Protein AF-A0AAU0KTI5-F1 (afdb_monomer)

Sequence (135 aa):
MQFKKLREACTLSGERVHVDTLLPDHTVDYYCGDCHNRLTLHVTHTKGRYFEHDLEQVDIKTAQDCCYRLTQREPHTSPNIEWQFVLALGYPASQPYFCALCDKEYEGLKTCPDCKSHIYTTEVSLRDCSGGVLK

Foldseek 3Di:
DFFAWAQWWAFPVRDIDGFVPDDPDQPTWTAHPQLRATWDWDADPPPGITIGGPPVRDDPVSVVPDPRDPPPPDPPPPVPPVVVVCVVPDDDDFFWKAAPVVRDIDTDDCQDPPPRDNPRIDTPVVVPDPDDDDD

pLDDT: mean 74.49, std 16.9, range [38.94, 92.75]

Solvent-accessible surface area (backbone atoms only — not comparable to full-atom values): 8514 Å² total; per-residue (Å²): 138,51,62,56,76,32,56,62,33,18,39,89,87,66,49,78,45,46,47,87,78,51,74,98,61,90,85,67,64,31,22,37,85,76,42,64,35,47,34,42,83,44,80,42,96,85,78,44,57,32,32,38,72,35,79,90,74,48,55,64,76,47,47,70,73,22,85,52,42,47,71,76,68,66,80,76,73,60,73,57,69,76,59,62,60,52,76,76,56,71,76,78,71,76,41,51,28,33,27,74,83,76,75,42,77,50,73,50,70,68,50,36,91,84,80,67,43,52,86,53,37,43,54,51,81,74,64,77,81,80,80,85,86,84,133

Nearest PDB structures (foldseek):
  8buu-assembly1_0  TM=4.943E-01  e=3.541E+00  Bacillus subtilis subsp. subtilis str. 168

Mean predicted aligned error: 17.92 Å

Radius of gyration: 27.32 Å; Cα contacts (8 Å, |Δi|>4): 188; chains: 1; bounding box: 67×41×58 Å

Structure (mmCIF, N/CA/C/O backbone):
data_AF-A0AAU0KTI5-F1
#
_entry.id   AF-A0AAU0KTI5-F1
#
loop_
_atom_site.group_PDB
_atom_site.id
_atom_site.type_symbol
_atom_site.label_atom_id
_atom_site.label_alt_id
_atom_site.label_comp_id
_atom_site.label_asym_id
_atom_site.label_entity_id
_atom_site.label_seq_id
_atom_site.pdbx_PDB_ins_code
_atom_site.Cartn_x
_atom_site.Cartn_y
_atom_site.Cartn_z
_atom_site.occupancy
_atom_site.B_iso_or_equiv
_atom_site.auth_seq_id
_atom_site.auth_comp_id
_atom_site.auth_asym_id
_atom_site.auth_atom_id
_atom_site.pdbx_PDB_model_num
ATOM 1 N N . MET A 1 1 ? 5.351 0.512 9.894 1.00 74.19 1 MET A N 1
ATOM 2 C CA . MET A 1 1 ? 4.787 1.539 8.986 1.00 74.19 1 MET A CA 1
ATOM 3 C C . MET A 1 1 ? 3.889 0.843 7.981 1.00 74.19 1 MET A C 1
ATOM 5 O O . MET A 1 1 ? 4.135 -0.321 7.703 1.00 74.19 1 MET A O 1
ATOM 9 N N . GLN A 1 2 ? 2.848 1.506 7.482 1.00 84.06 2 GLN A N 1
ATOM 10 C CA . GLN A 1 2 ? 2.002 0.966 6.417 1.00 84.06 2 GLN A CA 1
ATOM 11 C C . GLN A 1 2 ? 2.016 1.932 5.235 1.00 84.06 2 GLN A C 1
ATOM 13 O O . GLN A 1 2 ? 2.051 3.148 5.423 1.00 84.06 2 GLN A O 1
ATOM 18 N N . PHE A 1 3 ? 1.987 1.386 4.026 1.00 87.31 3 PHE A N 1
ATOM 19 C CA . PHE A 1 3 ? 1.973 2.152 2.786 1.00 87.31 3 PHE A CA 1
ATOM 20 C C . PHE A 1 3 ? 0.765 1.741 1.951 1.00 87.31 3 PHE A C 1
ATOM 22 O O . PHE A 1 3 ? 0.274 0.614 2.045 1.00 87.31 3 PHE A O 1
ATOM 29 N N . LYS A 1 4 ? 0.265 2.667 1.134 1.00 89.44 4 LYS A N 1
ATOM 30 C CA . LYS A 1 4 ? -0.700 2.338 0.088 1.00 89.44 4 LYS A CA 1
ATOM 31 C C . LYS A 1 4 ? -0.044 1.385 -0.903 1.00 89.44 4 LYS A C 1
ATOM 33 O O . LYS A 1 4 ? 1.149 1.484 -1.167 1.00 89.44 4 LYS A O 1
ATOM 38 N N . LYS A 1 5 ? -0.850 0.504 -1.484 1.00 91.75 5 LYS A N 1
ATOM 39 C CA . LYS A 1 5 ? -0.437 -0.326 -2.617 1.00 91.75 5 LYS A CA 1
ATOM 40 C C . LYS A 1 5 ? -0.328 0.554 -3.854 1.00 91.75 5 LYS A C 1
ATOM 42 O O . LYS A 1 5 ? -1.265 1.301 -4.144 1.00 91.75 5 LYS A O 1
ATOM 47 N N . LEU A 1 6 ? 0.792 0.471 -4.562 1.00 91.31 6 LEU A N 1
ATOM 48 C CA . LEU A 1 6 ? 1.056 1.289 -5.740 1.00 91.31 6 LEU A CA 1
ATOM 49 C C . LEU A 1 6 ? 0.774 0.486 -7.013 1.00 91.31 6 LEU A C 1
ATOM 51 O O . LEU A 1 6 ? 0.946 -0.732 -7.057 1.00 91.31 6 LEU A O 1
ATOM 55 N N . ARG A 1 7 ? 0.332 1.188 -8.057 1.00 91.31 7 ARG A N 1
ATOM 56 C CA . ARG A 1 7 ? 0.181 0.644 -9.417 1.00 91.31 7 ARG A CA 1
ATOM 57 C C . ARG A 1 7 ? 1.308 1.071 -10.352 1.00 91.31 7 ARG A C 1
ATOM 59 O O . ARG A 1 7 ? 1.460 0.497 -11.423 1.00 91.31 7 ARG A O 1
ATOM 66 N N . GLU A 1 8 ? 2.099 2.043 -9.922 1.00 92.12 8 GLU A N 1
ATOM 67 C CA . GLU A 1 8 ? 3.228 2.593 -10.655 1.00 92.12 8 GLU A CA 1
ATOM 68 C C . GLU A 1 8 ? 4.487 2.502 -9.802 1.00 92.12 8 GLU A C 1
ATOM 70 O O . GLU A 1 8 ? 4.429 2.653 -8.579 1.00 92.12 8 GLU A O 1
ATOM 75 N N . ALA A 1 9 ? 5.613 2.286 -10.466 1.00 92.12 9 ALA A N 1
ATOM 76 C CA . ALA A 1 9 ? 6.939 2.314 -9.873 1.00 92.12 9 ALA A CA 1
ATOM 77 C C . ALA A 1 9 ? 7.941 2.908 -10.867 1.00 92.12 9 ALA A C 1
ATOM 79 O O . ALA A 1 9 ? 7.647 3.034 -12.054 1.00 92.12 9 ALA A O 1
ATOM 80 N N . CYS A 1 10 ? 9.127 3.255 -10.386 1.00 92.44 10 CYS A N 1
ATOM 81 C CA . CYS A 1 10 ? 10.269 3.610 -11.217 1.00 92.44 10 CYS A CA 1
ATOM 82 C C . CYS A 1 10 ? 11.254 2.437 -11.273 1.00 92.44 10 CYS A C 1
ATOM 84 O O . CYS A 1 10 ? 11.457 1.755 -10.272 1.00 92.44 10 CYS A O 1
ATOM 86 N N . THR A 1 11 ? 11.883 2.199 -12.419 1.00 89.69 11 THR A N 1
ATOM 87 C CA . THR A 1 11 ? 13.035 1.289 -12.522 1.00 89.69 11 THR A CA 1
ATOM 88 C C . THR A 1 11 ? 14.321 1.997 -12.092 1.00 89.69 11 THR A C 1
ATOM 90 O O . THR A 1 11 ? 14.338 3.219 -11.923 1.00 89.69 11 THR A O 1
ATOM 93 N N . LEU A 1 12 ? 15.429 1.257 -11.963 1.00 85.19 12 LEU A N 1
ATOM 94 C CA . LEU A 1 12 ? 16.755 1.842 -11.708 1.00 85.19 12 LEU A CA 1
ATOM 95 C C . LEU A 1 12 ? 17.149 2.899 -12.759 1.00 85.19 12 LEU A C 1
ATOM 97 O O . LEU A 1 12 ? 17.842 3.863 -12.452 1.00 85.19 12 LEU A O 1
ATOM 101 N N . SER A 1 13 ? 16.675 2.740 -13.997 1.00 84.12 13 SER A N 1
ATOM 102 C CA . SER A 1 13 ? 16.896 3.684 -15.098 1.00 84.12 13 SER A CA 1
ATOM 103 C C . SER A 1 13 ? 16.047 4.959 -14.992 1.00 84.12 13 SER A C 1
ATOM 105 O O . SER A 1 13 ? 16.183 5.848 -15.827 1.00 84.12 13 SER A O 1
ATOM 107 N N . GLY A 1 14 ? 15.163 5.051 -13.991 1.00 82.44 14 GLY A N 1
ATOM 108 C CA . GLY A 1 14 ? 14.231 6.163 -13.797 1.00 82.44 14 GLY A CA 1
ATOM 109 C C . GLY A 1 14 ? 12.977 6.090 -14.672 1.00 82.44 14 GLY A C 1
ATOM 110 O O . GLY A 1 14 ? 12.190 7.035 -14.693 1.00 82.44 14 GLY A O 1
ATOM 111 N N . GLU A 1 15 ? 12.764 4.987 -15.393 1.00 87.62 15 GLU A N 1
ATOM 112 C CA . GLU A 1 15 ? 11.576 4.807 -16.225 1.00 87.62 15 GLU A CA 1
ATOM 113 C C . GLU A 1 15 ? 10.365 4.463 -15.355 1.00 87.62 15 GLU A C 1
ATOM 115 O O . GLU A 1 15 ? 10.435 3.575 -14.501 1.00 87.62 15 GLU A O 1
ATOM 120 N N . ARG A 1 16 ? 9.244 5.156 -15.579 1.00 90.00 16 ARG A N 1
ATOM 121 C CA . ARG A 1 16 ? 7.984 4.869 -14.888 1.00 90.00 16 ARG A CA 1
ATOM 122 C C . ARG A 1 16 ? 7.286 3.696 -15.555 1.00 90.00 16 ARG A C 1
ATOM 124 O O . ARG A 1 16 ? 6.927 3.761 -16.725 1.00 90.00 16 ARG A O 1
ATOM 131 N N . VAL A 1 17 ? 7.041 2.658 -14.772 1.00 89.69 17 VAL A N 1
ATOM 132 C CA . VAL A 1 17 ? 6.395 1.424 -15.203 1.00 89.69 17 VAL A CA 1
ATOM 133 C C . VAL A 1 17 ? 5.076 1.233 -14.472 1.00 89.69 17 VAL A C 1
ATOM 135 O O . VAL A 1 17 ? 4.966 1.486 -13.269 1.00 89.69 17 VAL A O 1
ATOM 138 N N . HIS A 1 18 ? 4.064 0.768 -15.204 1.00 90.50 18 HIS A N 1
ATOM 139 C CA . HIS A 1 18 ? 2.766 0.421 -14.641 1.00 90.50 18 HIS A CA 1
ATOM 140 C C . HIS A 1 18 ? 2.665 -1.089 -14.429 1.00 90.50 18 HIS A C 1
ATOM 142 O O . HIS A 1 18 ? 3.167 -1.894 -15.213 1.00 90.50 18 HIS A O 1
ATOM 148 N N . VAL A 1 19 ? 1.967 -1.493 -13.377 1.00 87.88 19 VAL A N 1
ATOM 149 C CA . VAL A 1 19 ? 1.903 -2.894 -12.962 1.00 87.88 19 VAL A CA 1
ATOM 150 C C . VAL A 1 19 ? 1.231 -3.814 -13.993 1.00 87.88 19 VAL A C 1
ATOM 152 O O . VAL A 1 19 ? 1.580 -4.989 -14.114 1.00 87.88 19 VAL A O 1
ATOM 155 N N . ASP A 1 20 ? 0.297 -3.269 -14.772 1.00 83.62 20 ASP A N 1
ATOM 156 C CA . ASP A 1 20 ? -0.429 -4.011 -15.810 1.00 83.62 20 ASP A CA 1
ATOM 157 C C . ASP A 1 20 ? 0.420 -4.251 -17.072 1.00 83.62 20 ASP A C 1
ATOM 159 O O . ASP A 1 20 ? 0.192 -5.220 -17.792 1.00 83.62 20 ASP A O 1
ATOM 163 N N . THR A 1 21 ? 1.424 -3.406 -17.326 1.00 80.69 21 THR A N 1
ATOM 164 C CA . THR A 1 21 ? 2.340 -3.545 -18.474 1.00 80.69 21 THR A CA 1
ATOM 165 C C . THR A 1 21 ? 3.528 -4.457 -18.190 1.00 80.69 21 THR A C 1
ATOM 167 O O . THR A 1 21 ? 4.236 -4.852 -19.112 1.00 80.69 21 THR A O 1
ATOM 170 N N . LEU A 1 22 ? 3.762 -4.796 -16.923 1.00 78.62 22 LEU A N 1
ATOM 171 C CA . LEU A 1 22 ? 4.911 -5.596 -16.527 1.00 78.62 22 LEU A CA 1
ATOM 172 C C . LEU A 1 22 ? 4.646 -7.082 -16.714 1.00 78.62 22 LEU A C 1
ATOM 174 O O . LEU A 1 22 ? 3.603 -7.608 -16.325 1.00 78.62 22 LEU A O 1
ATOM 178 N N . LEU A 1 23 ? 5.631 -7.782 -17.261 1.00 71.50 23 LEU A N 1
ATOM 179 C CA . LEU A 1 23 ? 5.715 -9.227 -17.115 1.00 71.50 23 LEU A CA 1
ATOM 180 C C . LEU A 1 23 ? 6.155 -9.532 -15.674 1.00 71.50 23 LEU A C 1
ATOM 182 O O . LEU A 1 23 ? 6.913 -8.749 -15.103 1.00 71.50 23 LEU A O 1
ATOM 186 N N . PRO A 1 24 ? 5.653 -10.612 -15.054 1.00 64.69 24 PRO A N 1
ATOM 187 C CA . PRO A 1 24 ? 6.089 -11.018 -13.726 1.00 64.69 24 PRO A CA 1
ATOM 188 C C . PRO A 1 24 ? 7.545 -11.482 -13.806 1.00 64.69 24 PRO A C 1
ATOM 190 O O . PRO A 1 24 ? 7.825 -12.653 -14.044 1.00 64.69 24 PRO A O 1
ATOM 193 N N . ASP A 1 25 ? 8.458 -10.534 -13.656 1.00 67.69 25 ASP A N 1
ATOM 194 C CA . ASP A 1 25 ? 9.887 -10.765 -13.570 1.00 67.69 25 ASP A CA 1
ATOM 195 C C . ASP A 1 25 ? 10.357 -10.327 -12.183 1.00 67.69 25 ASP A C 1
ATOM 197 O O . ASP A 1 25 ? 10.144 -9.193 -11.756 1.00 67.69 25 ASP A O 1
ATOM 201 N N . HIS A 1 26 ? 10.947 -11.267 -11.453 1.00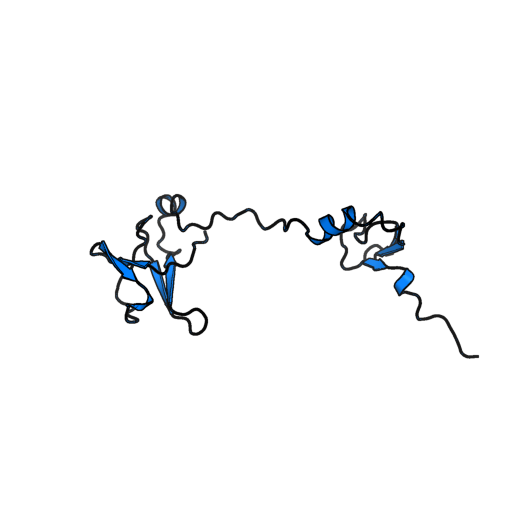 64.25 26 HIS A N 1
ATOM 202 C CA . HIS A 1 26 ? 11.422 -11.061 -10.087 1.00 64.25 26 HIS A CA 1
ATOM 203 C C . HIS A 1 26 ? 12.850 -10.505 -10.038 1.00 64.25 26 HIS A C 1
ATOM 205 O O . HIS A 1 26 ? 13.373 -10.282 -8.950 1.00 64.25 26 HIS A O 1
ATOM 211 N N . THR A 1 27 ? 13.498 -10.321 -11.191 1.00 72.62 27 THR A N 1
ATOM 212 C CA . THR A 1 27 ? 14.894 -9.869 -11.268 1.00 72.62 27 THR A CA 1
ATOM 213 C C . THR A 1 27 ? 15.047 -8.352 -11.320 1.00 72.62 27 THR A C 1
ATOM 215 O O . THR A 1 27 ? 16.147 -7.843 -11.117 1.00 72.62 27 THR A O 1
ATOM 218 N N . VAL A 1 28 ? 13.958 -7.623 -11.576 1.00 81.50 28 VAL A N 1
ATOM 219 C CA . VAL A 1 28 ? 13.981 -6.168 -11.727 1.00 81.50 28 VAL A CA 1
ATOM 220 C C . VAL A 1 28 ? 13.674 -5.496 -10.394 1.00 81.50 28 VAL A C 1
ATOM 222 O O . VAL A 1 28 ? 12.636 -5.745 -9.780 1.00 81.50 28 VAL A O 1
ATOM 225 N N . ASP A 1 29 ? 14.566 -4.601 -9.976 1.00 87.50 29 ASP A N 1
ATOM 226 C CA . ASP A 1 29 ? 14.335 -3.731 -8.831 1.00 87.50 29 ASP A CA 1
ATOM 227 C C . ASP A 1 29 ? 13.433 -2.554 -9.206 1.00 87.50 29 ASP A C 1
ATOM 229 O O . ASP A 1 29 ? 13.671 -1.827 -10.178 1.00 87.50 29 ASP A O 1
ATOM 233 N N . TYR A 1 30 ? 12.403 -2.357 -8.388 1.00 90.62 30 TYR A N 1
ATOM 234 C CA . TYR A 1 30 ? 11.449 -1.267 -8.514 1.00 90.62 30 TYR A CA 1
ATOM 235 C C . TYR A 1 30 ? 11.621 -0.290 -7.359 1.00 90.62 30 TYR A C 1
ATOM 237 O O . TYR A 1 30 ? 11.933 -0.683 -6.237 1.00 90.62 30 TYR A O 1
ATOM 245 N N . TYR A 1 31 ? 11.378 0.986 -7.621 1.00 92.75 31 TYR A N 1
ATOM 246 C CA . TYR A 1 31 ? 11.560 2.071 -6.669 1.00 92.75 31 TYR A CA 1
ATOM 247 C C . TYR A 1 31 ? 10.326 2.962 -6.620 1.00 92.75 31 TYR A C 1
ATOM 249 O O . TYR A 1 31 ? 9.617 3.154 -7.611 1.00 92.75 31 TYR A O 1
ATOM 257 N N . CYS A 1 32 ? 10.059 3.527 -5.450 1.00 91.94 32 CYS A N 1
ATOM 258 C CA . CYS A 1 32 ? 9.007 4.511 -5.279 1.00 91.94 32 CYS A CA 1
ATOM 259 C C . CYS A 1 32 ? 9.404 5.821 -5.966 1.00 91.94 32 CYS A C 1
ATOM 261 O O . CYS A 1 32 ? 10.471 6.357 -5.691 1.00 91.94 32 CYS A O 1
ATOM 263 N N . GLY A 1 33 ? 8.526 6.381 -6.800 1.00 89.75 33 GLY A N 1
ATOM 264 C CA . GLY A 1 33 ? 8.790 7.664 -7.465 1.00 89.75 33 GLY A CA 1
ATOM 265 C C . GLY A 1 33 ? 8.827 8.881 -6.530 1.00 89.75 33 GLY A C 1
ATOM 266 O O . GLY A 1 33 ? 9.170 9.967 -6.976 1.00 89.75 33 GLY A O 1
ATOM 267 N N . ASP A 1 34 ? 8.458 8.709 -5.259 1.00 90.06 34 ASP A N 1
ATOM 268 C CA . ASP A 1 34 ? 8.409 9.779 -4.262 1.00 90.06 34 ASP A CA 1
ATOM 269 C C . ASP A 1 34 ? 9.592 9.672 -3.287 1.00 90.06 34 ASP A C 1
ATOM 271 O O . ASP A 1 34 ? 10.512 10.486 -3.303 1.00 90.06 34 ASP A O 1
ATOM 275 N N . CYS A 1 35 ? 9.645 8.594 -2.502 1.00 89.69 35 CYS A N 1
ATOM 276 C CA . CYS A 1 35 ? 10.685 8.408 -1.489 1.00 89.69 35 CYS A CA 1
ATOM 277 C C . CYS A 1 35 ? 11.915 7.624 -1.971 1.00 89.69 35 CYS A C 1
ATOM 279 O O . CYS A 1 35 ? 12.823 7.396 -1.175 1.00 89.69 35 CYS A O 1
ATOM 281 N N . HIS A 1 36 ? 11.939 7.176 -3.234 1.00 90.00 36 HIS A N 1
ATOM 282 C CA . HIS A 1 36 ? 13.026 6.389 -3.841 1.00 90.00 36 HIS A CA 1
ATOM 283 C C . HIS A 1 36 ? 13.389 5.090 -3.100 1.00 90.00 36 HIS A C 1
ATOM 285 O O . HIS A 1 36 ? 14.421 4.480 -3.368 1.00 90.00 36 HIS A O 1
ATOM 291 N N . ASN A 1 37 ? 12.526 4.622 -2.196 1.00 90.94 37 ASN A N 1
ATOM 292 C CA . ASN A 1 37 ? 12.698 3.339 -1.525 1.00 90.94 37 ASN A CA 1
ATOM 293 C C . ASN A 1 37 ? 12.334 2.178 -2.447 1.00 90.94 37 ASN A C 1
ATOM 295 O O . ASN A 1 37 ? 11.484 2.316 -3.330 1.00 90.94 37 ASN A O 1
ATOM 299 N N . ARG A 1 38 ? 12.951 1.021 -2.197 1.00 91.75 38 ARG A N 1
ATOM 300 C CA . ARG A 1 38 ? 12.690 -0.205 -2.949 1.00 91.75 38 ARG A CA 1
ATOM 301 C C . ARG A 1 38 ? 11.243 -0.670 -2.763 1.00 91.75 38 ARG A C 1
ATOM 303 O O . ARG A 1 38 ? 10.673 -0.603 -1.671 1.00 91.75 38 ARG A O 1
ATOM 310 N N . LEU A 1 39 ? 10.663 -1.143 -3.855 1.00 91.62 39 LEU A N 1
ATOM 311 C CA . LEU A 1 39 ? 9.332 -1.711 -3.937 1.00 91.62 39 LEU A CA 1
ATOM 312 C C . LEU A 1 39 ? 9.415 -3.183 -4.339 1.00 91.62 39 LEU A C 1
ATOM 314 O O . LEU A 1 39 ? 10.177 -3.561 -5.227 1.00 91.62 39 LEU A O 1
ATOM 318 N N . THR A 1 40 ? 8.549 -3.989 -3.742 1.00 90.50 40 THR A N 1
ATOM 319 C CA . THR A 1 40 ? 8.342 -5.394 -4.078 1.00 90.50 40 THR A CA 1
ATOM 320 C C . THR A 1 40 ? 7.095 -5.530 -4.940 1.00 90.50 40 THR A C 1
ATOM 322 O O . THR A 1 40 ? 6.022 -5.027 -4.593 1.00 90.50 40 THR A O 1
ATOM 325 N N . LEU A 1 41 ? 7.219 -6.225 -6.073 1.00 90.06 41 LEU A N 1
ATOM 326 C CA . LEU A 1 41 ? 6.083 -6.577 -6.919 1.00 90.06 41 LEU A CA 1
ATOM 327 C C . LEU A 1 41 ? 5.356 -7.792 -6.333 1.00 90.06 41 LEU A C 1
ATOM 329 O O . LEU A 1 41 ? 5.896 -8.895 -6.276 1.00 90.06 41 LEU A O 1
ATOM 333 N N . HIS A 1 42 ? 4.096 -7.602 -5.960 1.00 88.25 42 HIS A N 1
ATOM 334 C CA . HIS A 1 42 ? 3.210 -8.671 -5.527 1.00 88.25 42 HIS A CA 1
ATOM 335 C C . HIS A 1 42 ? 2.225 -9.036 -6.631 1.00 88.25 42 HIS A C 1
ATOM 337 O O . HIS A 1 42 ? 1.576 -8.177 -7.231 1.00 88.25 42 HIS A O 1
ATOM 343 N N . VAL A 1 43 ? 2.062 -10.339 -6.850 1.00 87.50 43 VAL A N 1
ATOM 344 C CA . VAL A 1 43 ? 1.085 -10.903 -7.782 1.00 87.50 43 VAL A CA 1
ATOM 345 C C . VAL A 1 43 ? 0.099 -11.740 -6.980 1.00 87.50 43 VAL A C 1
ATOM 347 O O . VAL A 1 43 ? 0.478 -12.709 -6.330 1.00 87.50 43 VAL A O 1
ATOM 350 N N . THR A 1 44 ? -1.176 -11.359 -7.004 1.00 84.94 44 THR A N 1
ATOM 351 C CA . THR A 1 44 ? -2.241 -12.075 -6.294 1.00 84.94 44 THR A CA 1
ATOM 352 C C . THR A 1 44 ? -3.376 -12.430 -7.245 1.00 84.94 44 THR A C 1
ATOM 354 O O . THR A 1 44 ? -3.737 -11.639 -8.114 1.00 84.94 44 THR A O 1
ATOM 357 N N . HIS A 1 45 ? -3.991 -13.597 -7.048 1.00 80.31 45 HIS A N 1
ATOM 358 C CA . HIS A 1 45 ? -5.137 -14.021 -7.858 1.00 80.31 45 HIS A CA 1
ATOM 359 C C . HIS A 1 45 ? -6.388 -13.157 -7.631 1.00 80.31 45 HIS A C 1
ATOM 361 O O . HIS A 1 45 ? -7.198 -13.005 -8.535 1.00 80.31 45 HIS A O 1
ATOM 367 N N . THR A 1 46 ? -6.553 -12.586 -6.434 1.00 79.19 46 THR A N 1
ATOM 368 C CA . T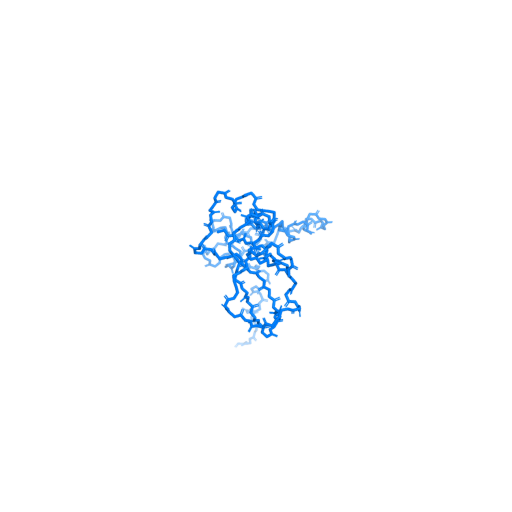HR A 1 46 ? -7.780 -11.878 -6.029 1.00 79.19 46 THR A CA 1
ATOM 369 C C . THR A 1 46 ? -7.701 -10.363 -6.180 1.00 79.19 46 THR A C 1
ATOM 371 O O . THR A 1 46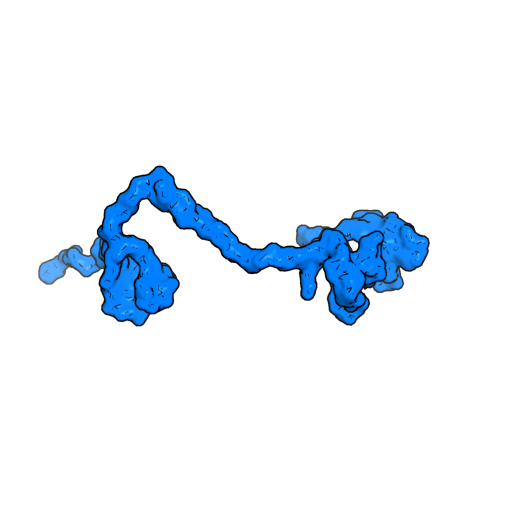 ? -8.711 -9.727 -6.457 1.00 79.19 46 THR A O 1
ATOM 374 N N . LYS A 1 47 ? -6.520 -9.765 -5.980 1.00 72.69 47 LYS A N 1
ATOM 375 C CA . LYS A 1 47 ? -6.319 -8.305 -6.020 1.00 72.69 47 LYS A CA 1
ATOM 376 C C . LYS A 1 47 ? -5.461 -7.859 -7.205 1.00 72.69 47 LYS A C 1
ATOM 378 O O . LYS A 1 47 ? -5.143 -6.678 -7.312 1.00 72.69 47 LYS A O 1
ATOM 383 N N . GLY A 1 48 ? -5.097 -8.790 -8.085 1.00 86.00 48 GLY A N 1
ATOM 384 C CA . GLY A 1 48 ? -4.216 -8.536 -9.216 1.00 86.00 48 GLY A CA 1
ATOM 385 C C . GLY A 1 48 ? -2.778 -8.275 -8.777 1.00 86.00 48 GLY A C 1
ATOM 386 O O . GLY A 1 48 ? -2.309 -8.802 -7.759 1.00 86.00 48 GLY A O 1
ATOM 387 N N . ARG A 1 49 ? -2.076 -7.471 -9.575 1.00 88.81 49 ARG A N 1
ATOM 388 C CA . ARG A 1 49 ? -0.679 -7.102 -9.352 1.00 88.81 49 ARG A CA 1
ATOM 389 C C . ARG A 1 49 ? -0.592 -5.725 -8.706 1.00 88.81 49 ARG A C 1
ATOM 391 O O . ARG A 1 49 ? -1.357 -4.830 -9.059 1.00 88.81 49 ARG A O 1
ATOM 398 N N . TYR A 1 50 ? 0.332 -5.550 -7.771 1.00 91.38 50 TYR A N 1
ATOM 399 C CA . TYR A 1 50 ? 0.600 -4.256 -7.143 1.00 91.38 50 TYR A CA 1
ATOM 400 C C . TYR A 1 50 ? 2.017 -4.202 -6.579 1.00 91.38 50 TYR A C 1
ATOM 402 O O . TYR A 1 50 ? 2.618 -5.235 -6.294 1.00 91.38 50 TYR A O 1
ATOM 410 N N . PHE A 1 51 ? 2.517 -2.993 -6.366 1.00 91.56 51 PHE A N 1
ATOM 411 C CA . PHE A 1 51 ? 3.766 -2.755 -5.659 1.00 91.56 51 PHE A CA 1
ATOM 412 C C . PHE A 1 51 ? 3.517 -2.417 -4.194 1.00 91.56 51 PHE A C 1
ATOM 414 O O . PHE A 1 51 ? 2.550 -1.727 -3.848 1.00 91.56 51 PHE A O 1
ATOM 421 N N . GLU A 1 52 ? 4.420 -2.871 -3.339 1.00 92.00 52 GLU A N 1
ATOM 422 C CA . GLU A 1 52 ? 4.444 -2.556 -1.916 1.00 92.00 52 GLU A CA 1
ATOM 423 C C . GLU A 1 52 ? 5.855 -2.136 -1.508 1.00 92.00 52 GLU A C 1
ATOM 425 O O . GLU A 1 52 ? 6.822 -2.574 -2.119 1.00 92.00 52 GLU A O 1
ATOM 430 N N . HIS A 1 53 ? 5.986 -1.257 -0.514 1.00 91.62 53 HIS A N 1
ATOM 431 C CA . HIS A 1 53 ? 7.309 -0.874 -0.019 1.00 91.62 53 HIS A CA 1
ATOM 432 C C . HIS A 1 53 ? 7.962 -2.060 0.684 1.00 91.62 53 HIS A C 1
ATOM 434 O O . HIS A 1 53 ? 7.337 -2.676 1.548 1.00 91.62 53 HIS A O 1
ATOM 440 N N . ASP A 1 54 ? 9.218 -2.338 0.341 1.00 88.94 54 ASP A N 1
ATOM 441 C CA . ASP A 1 54 ? 10.018 -3.340 1.036 1.00 88.94 54 ASP A CA 1
ATOM 442 C C . ASP A 1 54 ? 10.385 -2.807 2.427 1.00 88.94 54 ASP A C 1
ATOM 444 O O . ASP A 1 54 ? 11.316 -2.019 2.588 1.00 88.94 54 ASP A O 1
ATOM 448 N N . LEU A 1 55 ? 9.607 -3.205 3.437 1.00 85.38 55 LEU A N 1
ATOM 449 C CA . LEU A 1 55 ? 9.781 -2.749 4.815 1.00 85.38 55 LEU A CA 1
ATOM 450 C C . LEU A 1 55 ? 11.088 -3.237 5.452 1.00 85.38 55 LEU A C 1
ATOM 452 O O . LEU A 1 55 ? 11.489 -2.670 6.467 1.00 85.38 55 LEU A O 1
ATOM 456 N N . GLU A 1 56 ? 11.739 -4.261 4.894 1.00 84.12 56 GLU A N 1
ATOM 457 C CA . GLU A 1 56 ? 13.017 -4.765 5.405 1.00 84.12 56 GLU A CA 1
ATOM 458 C C . GLU A 1 56 ? 14.187 -3.879 4.958 1.00 84.12 56 GLU A C 1
ATOM 460 O O . GLU A 1 56 ? 15.160 -3.727 5.694 1.00 84.12 56 GLU A O 1
ATOM 465 N N . GLN A 1 57 ? 14.074 -3.259 3.779 1.00 80.81 57 GLN A N 1
ATOM 466 C CA . GLN A 1 57 ? 15.117 -2.426 3.160 1.00 80.81 57 GLN A CA 1
ATOM 467 C C . GLN A 1 57 ? 14.768 -0.928 3.128 1.00 80.81 57 GLN A C 1
ATOM 469 O O . GLN A 1 57 ? 15.457 -0.139 2.482 1.00 80.81 57 GLN A O 1
ATOM 474 N N . VAL A 1 58 ? 13.686 -0.518 3.792 1.00 86.31 58 VAL A N 1
ATOM 475 C CA . VAL A 1 58 ? 13.192 0.862 3.739 1.00 86.31 58 VAL A CA 1
ATOM 476 C C . VAL A 1 58 ? 14.074 1.821 4.546 1.00 86.31 58 VAL A C 1
ATOM 478 O O . VAL A 1 58 ? 14.324 1.614 5.736 1.00 86.31 58 VAL A O 1
ATOM 481 N N . ASP A 1 59 ? 14.472 2.941 3.939 1.00 86.88 59 ASP A N 1
ATOM 482 C CA . ASP A 1 59 ? 15.011 4.074 4.688 1.00 86.88 59 ASP A CA 1
ATOM 483 C C . ASP A 1 59 ? 13.855 4.798 5.387 1.00 86.88 59 ASP A C 1
ATOM 485 O O . ASP A 1 59 ? 13.017 5.469 4.779 1.00 86.88 59 ASP A O 1
ATOM 489 N N . ILE A 1 60 ? 13.811 4.654 6.711 1.00 84.12 60 ILE A N 1
ATOM 490 C CA . ILE A 1 60 ? 12.763 5.214 7.563 1.00 84.12 60 ILE A CA 1
ATOM 491 C C . ILE A 1 60 ? 12.661 6.735 7.394 1.00 84.12 60 ILE A C 1
ATOM 493 O O . ILE A 1 60 ? 11.555 7.269 7.444 1.00 84.12 60 ILE A O 1
ATOM 497 N N . LYS A 1 61 ? 13.776 7.446 7.197 1.00 84.50 61 LYS A N 1
ATOM 498 C CA . LYS A 1 61 ? 13.777 8.913 7.130 1.00 84.50 61 LYS A CA 1
ATOM 499 C C . LYS A 1 61 ? 13.071 9.400 5.873 1.00 84.50 61 LYS A C 1
ATOM 501 O O . LYS A 1 61 ? 12.212 10.271 5.961 1.00 84.50 61 LYS A O 1
ATOM 506 N N . THR A 1 62 ? 13.386 8.806 4.726 1.00 85.19 62 THR A N 1
ATOM 507 C CA . THR A 1 62 ? 12.754 9.170 3.449 1.00 85.19 62 THR A CA 1
ATOM 508 C C . THR A 1 62 ? 11.334 8.617 3.356 1.00 85.19 62 THR A C 1
ATOM 510 O O . THR A 1 62 ? 10.438 9.267 2.825 1.00 85.19 62 THR A O 1
ATOM 513 N N . ALA A 1 63 ? 11.077 7.445 3.936 1.00 84.25 63 ALA A N 1
ATOM 514 C CA . ALA A 1 63 ? 9.755 6.839 3.921 1.00 84.25 63 ALA A CA 1
ATOM 515 C C . ALA A 1 63 ? 8.756 7.534 4.856 1.00 84.25 63 ALA A C 1
ATOM 517 O O . ALA A 1 63 ? 7.546 7.400 4.660 1.00 84.25 63 ALA A O 1
ATOM 518 N N . GLN A 1 64 ? 9.229 8.288 5.855 1.00 84.94 64 GLN A N 1
ATOM 519 C CA . GLN A 1 64 ? 8.363 9.118 6.690 1.00 84.94 64 GLN A CA 1
ATOM 520 C C . GLN A 1 64 ? 7.714 10.268 5.912 1.00 84.94 64 GLN A C 1
ATOM 522 O O . GLN A 1 64 ? 6.571 10.607 6.208 1.00 84.94 64 GLN A O 1
ATOM 527 N N . ASP A 1 65 ? 8.402 10.832 4.926 1.00 85.12 65 ASP A N 1
ATOM 528 C CA . ASP A 1 65 ? 7.860 11.915 4.097 1.00 85.12 65 ASP A CA 1
ATOM 529 C C . ASP A 1 65 ? 7.096 11.392 2.868 1.00 85.12 65 ASP A C 1
ATOM 531 O O . ASP A 1 65 ? 6.467 12.153 2.144 1.00 85.12 65 ASP A O 1
ATOM 535 N N . CYS A 1 66 ? 7.092 10.069 2.663 1.00 88.19 66 CYS A N 1
ATOM 536 C CA . CYS A 1 66 ? 6.490 9.449 1.490 1.00 88.19 66 CYS A CA 1
ATOM 537 C C . CYS A 1 66 ? 4.985 9.740 1.384 1.00 88.19 66 CYS A C 1
ATOM 539 O O . CYS A 1 66 ? 4.211 9.393 2.285 1.00 88.19 66 CYS A O 1
ATOM 541 N N . CYS A 1 67 ? 4.534 10.254 0.238 1.00 87.75 67 CYS A N 1
ATOM 542 C CA . CYS A 1 67 ? 3.120 10.539 -0.027 1.00 87.75 67 CYS A CA 1
ATOM 543 C C . CYS A 1 67 ? 2.230 9.279 -0.033 1.00 87.75 67 CYS A C 1
ATOM 545 O O . CYS A 1 67 ? 1.012 9.348 0.170 1.00 87.75 67 CYS A O 1
ATOM 547 N N . TYR A 1 68 ? 2.838 8.103 -0.218 1.00 87.56 68 TYR A N 1
ATOM 548 C CA . TYR A 1 68 ? 2.166 6.805 -0.146 1.00 87.56 68 TYR A CA 1
ATOM 549 C C . TYR A 1 68 ? 2.125 6.224 1.265 1.00 87.56 68 TYR A C 1
ATOM 551 O O . TYR A 1 68 ? 1.471 5.196 1.470 1.00 87.56 68 TYR A O 1
ATOM 559 N N . ARG A 1 69 ? 2.794 6.843 2.245 1.00 86.88 69 ARG A N 1
ATOM 560 C CA . ARG A 1 69 ? 2.704 6.413 3.637 1.00 86.88 69 ARG A CA 1
ATOM 561 C C . ARG A 1 69 ? 1.267 6.589 4.101 1.00 86.88 69 ARG A C 1
ATOM 563 O O . ARG A 1 69 ? 0.709 7.684 4.080 1.00 86.88 69 ARG A O 1
ATOM 570 N N . LEU A 1 70 ? 0.670 5.499 4.564 1.00 83.62 70 LEU A N 1
ATOM 571 C CA . LEU A 1 70 ? -0.532 5.593 5.365 1.00 83.62 70 LEU A CA 1
ATOM 572 C C . LEU A 1 70 ? -0.068 6.152 6.705 1.00 83.62 70 LEU A C 1
ATOM 574 O O . LEU A 1 70 ? 0.487 5.429 7.536 1.00 83.62 70 LEU A O 1
ATOM 578 N N . THR A 1 71 ? -0.254 7.458 6.911 1.00 71.38 71 THR A N 1
ATOM 579 C CA . THR A 1 71 ? -0.398 7.951 8.275 1.00 71.38 71 THR A CA 1
ATOM 580 C C . THR A 1 71 ? -1.446 7.048 8.896 1.00 71.38 71 THR A C 1
ATOM 582 O O . THR A 1 71 ? -2.534 6.891 8.336 1.00 71.38 71 THR A O 1
ATOM 585 N N . GLN A 1 72 ? -1.093 6.361 9.985 1.00 56.16 72 GLN A N 1
ATOM 586 C CA . GLN A 1 72 ? -2.116 5.787 10.836 1.00 56.16 72 GLN A CA 1
ATOM 587 C C . GLN A 1 72 ? -2.987 6.976 11.214 1.00 56.16 72 GLN A C 1
ATOM 589 O O . GLN A 1 72 ? -2.650 7.747 12.108 1.00 56.16 72 GLN A O 1
ATOM 594 N N . ARG A 1 73 ? -4.081 7.173 10.472 1.00 46.25 73 ARG A N 1
ATOM 595 C CA . ARG A 1 73 ? -5.253 7.796 11.040 1.00 46.25 73 ARG A CA 1
ATOM 596 C C . ARG A 1 73 ? -5.451 6.970 12.293 1.00 46.25 73 ARG A C 1
ATOM 598 O O . ARG A 1 73 ? -5.482 5.738 12.190 1.00 46.25 73 ARG A O 1
ATOM 605 N N . GLU A 1 74 ? -5.364 7.651 13.428 1.00 44.81 74 GLU A N 1
ATOM 606 C CA . GLU A 1 74 ? -5.533 7.088 14.758 1.00 44.81 74 GLU A CA 1
ATOM 607 C C . GLU A 1 74 ? -6.532 5.937 14.686 1.00 44.81 74 GLU A C 1
ATOM 609 O O . GLU A 1 74 ? -7.505 6.068 13.923 1.00 44.81 74 GLU A O 1
ATOM 614 N N . PRO A 1 75 ? -6.269 4.810 15.387 1.00 40.84 75 PRO A N 1
ATOM 615 C CA . PRO A 1 75 ? -7.144 3.646 15.350 1.00 40.84 75 PRO A CA 1
ATOM 616 C C . PRO A 1 75 ? -8.550 4.178 15.375 1.00 40.84 75 PRO A C 1
ATOM 618 O O . PRO A 1 75 ? -8.833 5.032 16.212 1.00 40.84 75 PRO A O 1
ATOM 621 N N . HIS A 1 76 ? -9.344 3.782 14.386 1.00 44.78 76 HIS A N 1
ATOM 622 C CA . HIS A 1 76 ? -10.722 4.188 14.281 1.00 44.78 76 HIS A CA 1
ATOM 623 C C . HIS A 1 76 ? -11.345 4.012 15.673 1.00 44.78 76 HIS A C 1
ATOM 625 O O . HIS A 1 76 ? -11.859 2.949 16.008 1.00 44.78 76 HIS A O 1
ATOM 631 N N . THR A 1 77 ? -11.382 5.087 16.464 1.00 43.16 77 THR A N 1
ATOM 632 C CA . THR A 1 77 ? -12.576 5.478 17.166 1.00 43.16 77 THR A CA 1
ATOM 633 C C . THR A 1 77 ? -13.517 5.663 16.004 1.00 43.16 77 THR A C 1
ATOM 635 O O . THR A 1 77 ? -13.620 6.741 15.422 1.00 43.16 77 THR A O 1
ATOM 638 N N 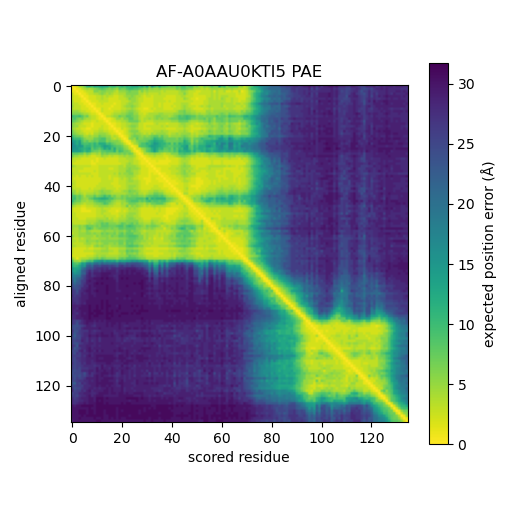. SER A 1 78 ? -14.083 4.539 15.551 1.00 43.09 78 SER A N 1
ATOM 639 C CA . SER A 1 78 ? -15.322 4.539 14.821 1.00 43.09 78 SER A CA 1
ATOM 640 C C . SER A 1 78 ? -16.128 5.581 15.580 1.00 43.09 78 SER A C 1
ATOM 642 O O . SER A 1 78 ? -16.306 5.390 16.793 1.00 43.09 78 SER A O 1
ATOM 644 N N . PRO A 1 79 ? -16.487 6.742 14.988 1.00 42.81 79 PRO A N 1
ATOM 645 C CA . PRO A 1 79 ? -17.544 7.512 15.600 1.00 42.81 79 PRO A CA 1
ATOM 646 C C . PRO A 1 79 ? -18.619 6.463 15.745 1.00 42.81 79 PRO A C 1
ATOM 648 O O . PRO A 1 79 ? -18.930 5.760 14.788 1.00 42.81 79 PRO A O 1
ATOM 651 N N . ASN A 1 80 ? -18.961 6.178 16.985 1.00 45.06 80 ASN A N 1
ATOM 652 C CA . ASN A 1 80 ? -19.870 5.122 17.308 1.00 45.06 80 ASN A CA 1
ATOM 653 C C . ASN A 1 80 ? -21.166 5.512 16.589 1.00 45.06 80 ASN A C 1
ATOM 655 O O . ASN A 1 80 ? -21.894 6.393 17.037 1.00 45.06 80 ASN A O 1
ATOM 659 N N . ILE A 1 81 ? -21.349 4.984 15.378 1.00 48.00 81 ILE A N 1
ATOM 660 C CA . ILE A 1 81 ? -22.472 5.323 14.508 1.00 48.00 81 ILE A CA 1
ATOM 661 C C . ILE A 1 81 ? -23.748 4.790 15.170 1.00 48.00 81 ILE A C 1
ATOM 663 O O . ILE A 1 81 ? -24.829 5.305 14.919 1.00 48.00 81 ILE A O 1
ATOM 667 N N . GLU A 1 82 ? -23.611 3.869 16.127 1.00 49.00 82 GLU A N 1
ATOM 668 C CA . GLU A 1 82 ? -24.679 3.436 17.017 1.00 49.00 82 GLU A CA 1
ATOM 669 C C . GLU A 1 82 ? -25.044 4.482 18.094 1.00 49.00 82 GLU A C 1
ATOM 671 O O . GLU A 1 82 ? -26.186 4.507 18.535 1.00 49.00 82 GLU A O 1
ATOM 676 N N . TRP A 1 83 ? -24.160 5.422 18.466 1.00 45.53 83 TRP A N 1
ATOM 677 C CA . TRP A 1 83 ? -24.472 6.481 19.443 1.00 45.53 83 TRP A CA 1
ATOM 678 C C . TRP A 1 83 ? -25.162 7.704 18.831 1.00 45.53 83 TRP A C 1
ATOM 680 O O . TRP A 1 83 ? -25.920 8.379 19.526 1.00 45.53 83 TRP A O 1
ATOM 690 N N . GLN A 1 84 ? -24.927 8.024 17.552 1.00 45.06 84 GLN A N 1
ATOM 691 C CA . GLN A 1 84 ? -25.533 9.224 16.953 1.00 45.06 84 GLN A CA 1
ATOM 692 C C . GLN A 1 84 ? -26.989 9.030 16.516 1.00 45.06 84 GLN A C 1
ATOM 694 O O . GLN A 1 84 ? -27.737 10.005 16.480 1.00 45.06 84 GLN A O 1
ATOM 699 N N . PHE A 1 85 ? -27.428 7.795 16.261 1.00 44.12 85 PHE A N 1
ATOM 700 C CA . PHE A 1 85 ? -28.840 7.529 15.970 1.00 44.12 85 PHE A CA 1
ATOM 701 C C . PHE A 1 85 ? -29.734 7.564 17.219 1.00 44.12 85 PHE A C 1
ATOM 703 O O . PHE A 1 85 ? -30.923 7.854 17.100 1.00 44.12 85 PHE A O 1
ATOM 710 N N . VAL A 1 86 ? -29.179 7.355 18.417 1.00 45.81 86 VAL A N 1
ATOM 711 C CA . VAL A 1 86 ? -29.960 7.337 19.669 1.00 45.81 86 VAL A CA 1
ATOM 712 C C . VAL A 1 86 ? -30.343 8.746 20.141 1.00 45.81 86 VAL A C 1
ATOM 714 O O . VAL A 1 86 ? -31.371 8.923 20.784 1.00 45.81 86 VAL A O 1
ATOM 717 N N . LEU A 1 87 ? -29.582 9.783 19.777 1.00 44.19 87 LEU A N 1
ATOM 718 C CA . LEU A 1 87 ? -29.902 11.165 20.169 1.00 44.19 87 LEU A CA 1
ATOM 719 C C . LEU A 1 87 ? -31.004 11.816 19.313 1.00 44.19 87 LEU A C 1
ATOM 721 O O . LEU A 1 87 ? -31.587 12.810 19.738 1.00 44.19 87 LEU A O 1
ATOM 725 N N . ALA A 1 88 ? -31.306 11.270 18.129 1.00 46.28 88 ALA A N 1
ATOM 726 C CA . ALA A 1 88 ? -32.282 11.847 17.198 1.00 46.28 88 ALA A CA 1
ATOM 727 C C . ALA A 1 88 ? -33.716 11.309 17.377 1.00 46.28 88 ALA A C 1
ATOM 729 O O . ALA A 1 88 ? -34.666 11.925 16.897 1.00 46.28 88 ALA A O 1
ATOM 730 N N . LEU A 1 89 ? -33.892 10.186 18.077 1.00 46.44 89 LEU A N 1
ATOM 731 C CA . LEU A 1 89 ? -35.187 9.544 18.296 1.00 46.44 89 LEU A CA 1
ATOM 732 C C . LEU A 1 89 ? -35.410 9.398 19.799 1.00 46.44 89 LEU A C 1
ATOM 734 O O . LEU A 1 89 ? -35.072 8.372 20.368 1.00 46.44 89 LEU A O 1
ATOM 738 N N . GLY A 1 90 ? -35.913 10.477 20.407 1.00 46.97 90 GLY A N 1
ATOM 739 C CA . GLY A 1 90 ? -36.449 10.589 21.769 1.00 46.97 90 GLY A CA 1
ATOM 740 C C . GL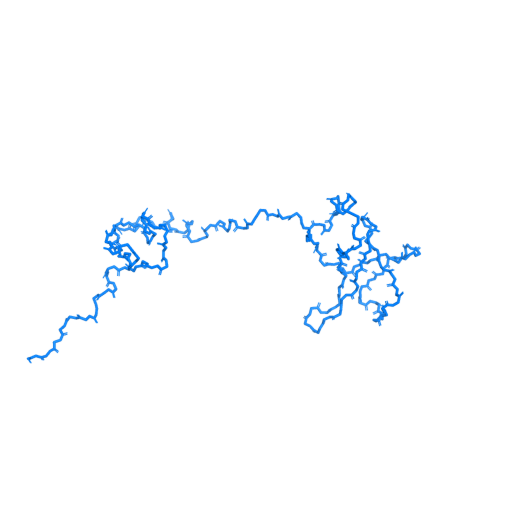Y A 1 90 ? -36.073 9.490 22.766 1.00 46.97 90 GLY A C 1
ATOM 741 O O . GLY A 1 90 ? -36.584 8.385 22.659 1.00 46.97 90 GLY A O 1
ATOM 742 N N . TYR A 1 91 ? -35.251 9.853 23.760 1.00 46.19 91 TYR A N 1
ATOM 743 C CA . TYR A 1 91 ? -35.057 9.168 25.048 1.00 46.19 91 TYR A CA 1
ATOM 744 C C . TYR A 1 91 ? -35.699 7.771 25.142 1.00 46.19 91 TYR A C 1
ATOM 746 O O . TYR A 1 91 ? -36.903 7.688 25.412 1.00 46.19 91 TYR A O 1
ATOM 754 N N . PRO A 1 92 ? -34.940 6.669 24.994 1.00 48.22 92 PRO A N 1
ATOM 755 C CA . PRO A 1 92 ? -35.474 5.384 25.400 1.00 48.22 92 PRO A CA 1
ATOM 756 C C . PRO A 1 92 ? -35.726 5.459 26.908 1.00 48.22 92 PRO A C 1
ATOM 758 O O . PRO A 1 92 ? -34.827 5.784 27.689 1.00 48.22 92 PRO A O 1
ATOM 761 N N . ALA A 1 93 ? -36.982 5.232 27.295 1.00 55.66 93 ALA A N 1
ATOM 762 C CA . ALA A 1 93 ? -37.387 5.037 28.678 1.00 55.66 93 ALA A CA 1
ATOM 763 C C . ALA A 1 93 ? -36.390 4.098 29.370 1.00 55.66 93 ALA A C 1
ATOM 765 O O . ALA A 1 93 ? -35.918 3.148 28.747 1.00 55.66 93 ALA A O 1
ATOM 766 N N . SER A 1 94 ? -36.052 4.394 30.625 1.00 64.75 94 SER A N 1
ATOM 767 C CA . SER A 1 94 ? -35.136 3.616 31.463 1.00 64.75 94 SER A CA 1
ATOM 768 C C . SER A 1 94 ? -35.435 2.118 31.356 1.00 64.75 94 SER A C 1
ATOM 770 O O . SER A 1 94 ? -36.369 1.615 31.975 1.00 64.75 94 SER A O 1
ATOM 772 N N . GLN A 1 95 ? -34.666 1.413 30.526 1.00 71.69 95 GLN A N 1
ATOM 773 C CA . GLN A 1 95 ? -34.776 -0.030 30.384 1.00 71.69 95 GLN A CA 1
ATOM 774 C C . GLN A 1 95 ? -33.898 -0.688 31.455 1.00 71.69 95 GLN A C 1
ATOM 776 O O . GLN A 1 95 ? -32.739 -0.285 31.616 1.00 71.69 95 GLN A O 1
ATOM 781 N N . PRO A 1 96 ? -34.423 -1.678 32.193 1.00 78.44 96 PRO A N 1
ATOM 782 C CA . PRO A 1 96 ? -33.632 -2.464 33.124 1.00 78.44 96 PRO A CA 1
ATOM 783 C C . PRO A 1 96 ? -32.746 -3.463 32.365 1.00 78.44 96 PRO A C 1
ATOM 785 O O . PRO A 1 96 ? -33.215 -4.249 31.536 1.00 78.44 96 PRO A O 1
ATOM 788 N N . TYR A 1 97 ? -31.455 -3.449 32.682 1.00 81.62 97 TYR A N 1
ATOM 789 C CA . TYR A 1 97 ? -30.435 -4.361 32.177 1.00 81.62 97 TYR A CA 1
ATOM 790 C C . TYR A 1 97 ? -29.831 -5.168 33.329 1.00 81.62 97 TYR A C 1
ATOM 792 O O . TYR A 1 97 ? -29.653 -4.666 34.434 1.00 81.62 97 TYR A O 1
ATOM 800 N N . PHE A 1 98 ? -29.462 -6.416 33.063 1.00 81.31 98 PHE A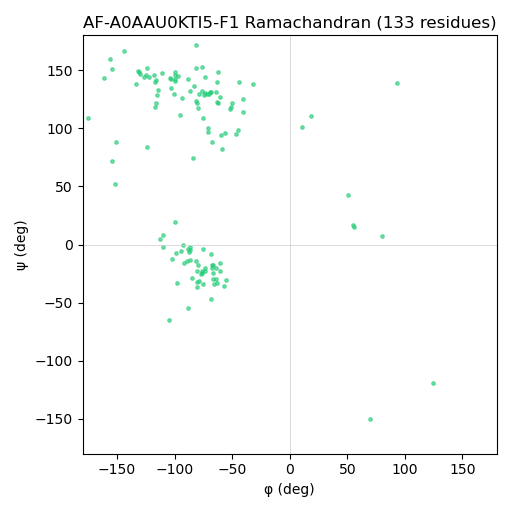 N 1
ATOM 801 C CA . PHE A 1 98 ? -28.748 -7.286 33.994 1.00 81.31 98 PHE A CA 1
ATOM 802 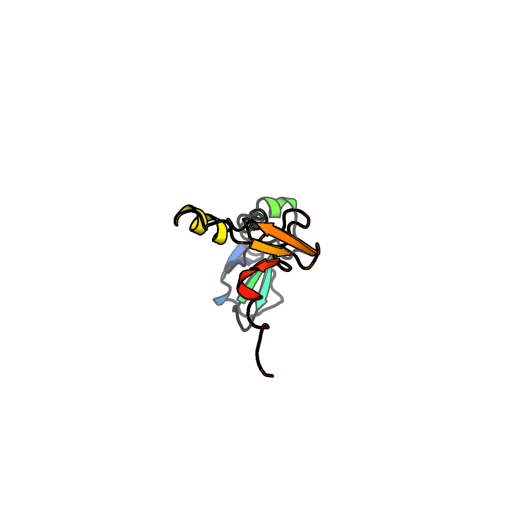C C . PHE A 1 98 ? -27.361 -7.611 33.447 1.00 81.31 98 PHE A C 1
ATOM 804 O O . PHE A 1 98 ? -27.230 -8.062 32.308 1.00 81.31 98 PHE A O 1
ATOM 811 N N . CYS A 1 99 ? -26.322 -7.405 34.255 1.00 85.00 99 CYS A N 1
ATOM 812 C CA . CYS A 1 99 ? -24.955 -7.795 33.931 1.00 85.00 99 CYS A CA 1
ATOM 813 C C . CYS A 1 99 ? -24.642 -9.163 34.539 1.00 85.00 99 CYS A C 1
ATOM 815 O O . CYS A 1 99 ? -24.468 -9.265 35.749 1.00 85.00 99 CYS A O 1
ATOM 817 N N . ALA A 1 100 ? -24.476 -10.188 33.703 1.00 83.06 100 ALA A N 1
ATOM 818 C CA . ALA A 1 100 ? -24.116 -11.539 34.140 1.00 83.06 100 ALA A CA 1
ATOM 819 C C . ALA A 1 100 ? -22.691 -11.633 34.715 1.00 83.06 100 ALA A C 1
ATOM 821 O O . ALA A 1 100 ? -22.379 -12.573 35.436 1.00 83.06 100 ALA A O 1
ATOM 822 N N . LEU A 1 101 ? -21.819 -10.666 34.404 1.00 84.88 101 LEU A N 1
ATOM 823 C CA . LEU A 1 101 ? -20.458 -10.627 34.946 1.00 84.88 101 LEU A CA 1
ATOM 824 C C . LEU A 1 101 ? -20.416 -10.047 36.367 1.00 84.88 101 LEU A C 1
ATOM 826 O O . LEU A 1 101 ? -19.615 -10.479 37.188 1.00 84.88 101 LEU A O 1
ATOM 830 N N . CYS A 1 102 ? -21.260 -9.051 36.641 1.00 82.62 102 CYS A N 1
ATOM 831 C CA . CYS A 1 102 ? -21.319 -8.366 37.934 1.00 82.62 102 CYS A CA 1
ATOM 832 C C . CYS A 1 102 ? -22.452 -8.882 38.828 1.00 82.62 102 CYS A C 1
ATOM 834 O O . CYS A 1 102 ? -22.535 -8.448 39.973 1.00 82.62 102 CYS A O 1
ATOM 836 N N . ASP A 1 103 ? -23.315 -9.744 38.286 1.00 82.56 103 ASP A N 1
ATOM 837 C CA . ASP A 1 103 ? -24.542 -10.254 38.904 1.00 82.56 103 ASP A CA 1
ATOM 838 C C . ASP A 1 103 ? -25.437 -9.126 39.451 1.00 82.56 103 ASP A C 1
ATOM 840 O O . ASP A 1 103 ? -25.938 -9.166 40.571 1.00 82.56 103 ASP A O 1
ATOM 844 N N . LYS A 1 104 ? -25.577 -8.045 38.670 1.00 78.75 104 LYS A N 1
ATOM 845 C CA . LYS A 1 104 ? -26.279 -6.820 39.085 1.00 78.75 104 LYS A CA 1
ATOM 846 C C . LYS A 1 104 ? -27.230 -6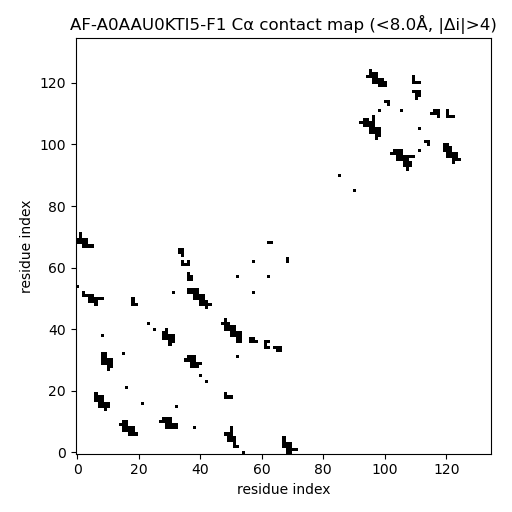.315 38.015 1.00 78.75 104 LYS A C 1
ATOM 848 O O . LYS A 1 104 ? -26.881 -6.257 36.834 1.00 78.75 104 LYS A O 1
ATOM 853 N N . GLU A 1 105 ? -28.397 -5.884 38.471 1.00 81.56 105 GLU A N 1
ATOM 854 C CA . GLU A 1 105 ? -29.386 -5.152 37.684 1.00 81.56 105 GLU A CA 1
ATOM 855 C C . GLU A 1 105 ? -29.114 -3.649 37.762 1.00 81.56 105 GLU A C 1
ATOM 857 O O . GLU A 1 105 ? -28.692 -3.129 38.798 1.00 81.56 105 GLU A O 1
ATOM 862 N N . TYR A 1 106 ? -29.311 -2.949 36.653 1.00 79.25 106 TYR A N 1
ATOM 863 C CA . TYR A 1 106 ? -29.134 -1.507 36.555 1.00 79.25 106 TYR A CA 1
ATOM 864 C C . TYR A 1 106 ? -30.007 -0.945 35.434 1.00 79.25 106 TYR A C 1
ATOM 866 O O . TYR A 1 106 ? -30.299 -1.619 34.450 1.00 79.25 106 TYR A O 1
ATOM 874 N N . GLU A 1 107 ? -30.430 0.304 35.580 1.00 77.25 107 GLU A N 1
ATOM 875 C CA . GLU A 1 107 ? -31.309 0.967 34.619 1.00 77.25 107 GLU A CA 1
ATOM 876 C C . GLU A 1 107 ? -30.526 1.962 33.762 1.00 77.25 107 GLU A C 1
ATOM 878 O O . GLU A 1 107 ? -29.618 2.643 34.246 1.00 77.25 107 GLU A O 1
ATOM 883 N N . GLY A 1 108 ? -30.889 2.068 32.483 1.00 73.94 108 GLY A N 1
ATOM 884 C CA . GLY A 1 108 ? -30.323 3.064 31.576 1.00 73.94 108 GLY A CA 1
ATOM 885 C C . GLY A 1 108 ? -29.719 2.445 30.325 1.00 73.94 108 GLY A C 1
ATOM 886 O O . GLY A 1 108 ? -30.430 1.862 29.518 1.00 73.94 108 GLY A O 1
ATOM 887 N N . LEU A 1 109 ? -28.419 2.640 30.108 1.00 75.00 109 LEU A N 1
ATOM 888 C CA . LEU A 1 109 ? -27.740 2.149 28.907 1.00 75.00 109 LEU A CA 1
ATOM 889 C C . LEU A 1 109 ? -27.370 0.674 29.049 1.00 75.00 109 LEU A C 1
ATOM 891 O O . LEU A 1 109 ? -27.032 0.230 30.133 1.00 75.00 109 LEU A O 1
ATOM 895 N N . LYS A 1 110 ? -27.293 -0.067 27.941 1.00 75.19 110 LYS A N 1
ATOM 896 C CA . LYS A 1 110 ? -26.876 -1.480 27.940 1.00 75.19 110 LYS A CA 1
ATOM 897 C C . LYS A 1 110 ? -25.458 -1.722 28.481 1.00 75.19 110 LYS A C 1
ATOM 899 O O . LYS A 1 110 ? -25.119 -2.849 28.820 1.00 75.19 110 LYS A O 1
ATOM 904 N N . THR A 1 111 ? -24.610 -0.710 28.607 1.00 76.38 111 THR A N 1
ATOM 905 C CA . THR A 1 111 ? -23.250 -0.869 29.146 1.00 76.38 111 THR A CA 1
ATOM 906 C C . THR A 1 111 ? -23.263 -0.890 30.671 1.00 76.38 111 THR A C 1
ATOM 908 O O . THR A 1 111 ? -23.711 0.070 31.293 1.00 76.38 111 THR A O 1
ATOM 911 N N . CYS A 1 112 ? -22.725 -1.948 31.283 1.00 78.75 112 CYS A N 1
ATOM 912 C CA . CYS A 1 112 ? -22.675 -2.051 32.740 1.00 78.75 112 CYS A CA 1
ATOM 913 C C . CYS A 1 112 ? -21.786 -0.947 33.348 1.00 78.75 112 CYS A C 1
ATOM 915 O O . CYS A 1 112 ? -20.647 -0.784 32.901 1.00 78.75 112 CYS A O 1
ATOM 917 N N . PRO A 1 113 ? -22.246 -0.213 34.380 1.00 77.25 113 PRO A N 1
ATOM 918 C CA . PRO A 1 113 ? -21.468 0.868 34.992 1.00 77.25 113 PRO A CA 1
ATOM 919 C C . PRO A 1 113 ? -20.210 0.379 35.727 1.00 77.25 113 PRO A C 1
ATOM 921 O O . PRO A 1 113 ? -19.256 1.139 35.874 1.00 77.25 113 PRO A O 1
ATOM 924 N N . ASP A 1 114 ? -20.198 -0.881 36.165 1.00 77.69 114 ASP A N 1
ATOM 925 C CA . ASP A 1 114 ? -19.136 -1.457 36.994 1.00 77.69 114 ASP A CA 1
ATOM 926 C C . ASP A 1 114 ? -18.012 -2.053 36.125 1.00 77.69 114 ASP A C 1
ATOM 928 O O . ASP A 1 114 ? -16.859 -1.631 36.203 1.00 77.69 114 ASP A O 1
ATOM 932 N N . CYS A 1 115 ? -18.356 -2.954 35.195 1.00 78.94 115 CYS A N 1
ATOM 933 C CA . CYS A 1 115 ? -17.374 -3.617 34.329 1.00 78.94 115 CYS A CA 1
ATOM 934 C C . CYS A 1 115 ? -17.166 -2.946 32.962 1.00 78.94 115 CYS A C 1
ATOM 936 O O . CYS A 1 115 ? -16.307 -3.381 32.195 1.00 78.94 115 CYS A O 1
ATOM 938 N N . LYS A 1 116 ? -17.957 -1.915 32.628 1.00 78.62 116 LYS A N 1
ATOM 939 C CA . LYS A 1 116 ? -17.936 -1.194 31.337 1.00 78.62 116 LYS A CA 1
ATOM 940 C C . LYS A 1 116 ? -18.100 -2.091 30.101 1.00 78.62 116 LYS A C 1
ATOM 942 O O . LYS A 1 116 ? -17.815 -1.663 28.984 1.00 78.62 116 LYS A O 1
ATOM 947 N N . SER A 1 117 ? -18.580 -3.321 30.286 1.00 73.06 117 SER A N 1
ATOM 948 C CA . SER A 1 117 ? -18.862 -4.270 29.212 1.00 73.06 117 SER A CA 1
ATOM 949 C C . SER A 1 117 ? -20.353 -4.279 28.886 1.00 73.06 117 SER A C 1
ATOM 951 O O . SER A 1 117 ? -21.193 -4.177 29.777 1.00 73.06 117 SER A O 1
ATOM 953 N N . HIS A 1 118 ? -20.670 -4.410 27.599 1.00 78.06 118 HIS A N 1
ATOM 954 C CA . HIS A 1 118 ? -22.032 -4.572 27.075 1.00 78.06 118 HIS A CA 1
ATOM 955 C C . HIS A 1 118 ? -22.280 -5.989 26.515 1.00 78.06 118 HIS A C 1
ATOM 957 O O . HIS A 1 118 ? -23.363 -6.291 26.024 1.00 78.06 118 HIS A O 1
ATOM 963 N N . ILE A 1 119 ? -21.253 -6.849 26.529 1.00 81.06 119 ILE A N 1
ATOM 964 C CA . ILE A 1 119 ? -21.297 -8.200 25.943 1.00 81.06 119 ILE A CA 1
ATOM 965 C C . ILE A 1 119 ? -21.990 -9.174 26.902 1.00 81.06 119 ILE A C 1
ATOM 967 O O . ILE A 1 119 ? -22.679 -10.094 26.478 1.00 81.06 119 ILE A O 1
ATOM 971 N N . TYR A 1 120 ? -21.828 -8.941 28.206 1.00 78.00 120 TYR A N 1
ATOM 972 C CA . TYR A 1 120 ? -22.414 -9.752 29.274 1.00 78.00 120 TYR A CA 1
ATOM 973 C C . TYR A 1 120 ? -23.681 -9.123 29.860 1.00 78.00 120 TYR A C 1
ATOM 975 O O . TYR A 1 120 ? -24.057 -9.441 30.987 1.00 78.00 120 TYR A O 1
ATOM 983 N N . THR A 1 121 ? -24.306 -8.196 29.133 1.00 80.19 121 THR A N 1
ATOM 984 C CA . THR A 1 121 ? -25.479 -7.460 29.599 1.00 80.19 121 THR A CA 1
ATOM 985 C C . THR A 1 121 ? -26.696 -7.809 28.757 1.00 80.19 121 THR A C 1
ATOM 987 O O . THR A 1 121 ? -26.641 -7.862 27.526 1.00 80.19 121 THR A O 1
ATOM 990 N N . THR A 1 122 ? -27.807 -8.082 29.433 1.00 78.69 122 THR A N 1
ATOM 991 C CA . THR A 1 122 ? -29.060 -8.501 28.802 1.00 78.69 122 THR A CA 1
ATOM 992 C C . THR A 1 122 ? -30.217 -7.655 29.311 1.00 78.69 122 THR A C 1
ATOM 994 O O . THR A 1 122 ? -30.196 -7.210 30.458 1.00 78.69 122 THR A O 1
ATOM 997 N N . GLU A 1 123 ? -31.206 -7.401 28.460 1.00 80.81 123 GLU A N 1
ATOM 998 C CA . GLU A 1 123 ? -32.432 -6.707 28.859 1.00 80.81 123 GLU A CA 1
ATOM 999 C C . GLU A 1 123 ? -33.232 -7.619 29.789 1.00 80.81 123 GLU A C 1
ATOM 1001 O O . GLU A 1 123 ? -33.461 -8.790 29.474 1.00 80.81 123 GLU A O 1
ATOM 1006 N N . VAL A 1 124 ? -33.682 -7.094 30.931 1.00 68.00 124 VAL A N 1
ATOM 1007 C CA . VAL A 1 124 ? -34.475 -7.887 31.883 1.00 68.00 124 VAL A CA 1
ATOM 1008 C C . VAL A 1 124 ? -35.796 -8.330 31.242 1.00 68.00 124 VAL A C 1
ATOM 1010 O O . VAL A 1 124 ? -36.209 -9.467 31.442 1.00 68.00 124 VAL A O 1
ATOM 1013 N N . SER A 1 125 ? -36.373 -7.516 30.349 1.00 66.19 125 SER A N 1
ATOM 1014 C CA . SER A 1 125 ? -37.581 -7.848 29.577 1.00 66.19 125 SER A CA 1
ATOM 1015 C C . SER A 1 125 ? -37.442 -9.079 28.669 1.00 66.19 125 SER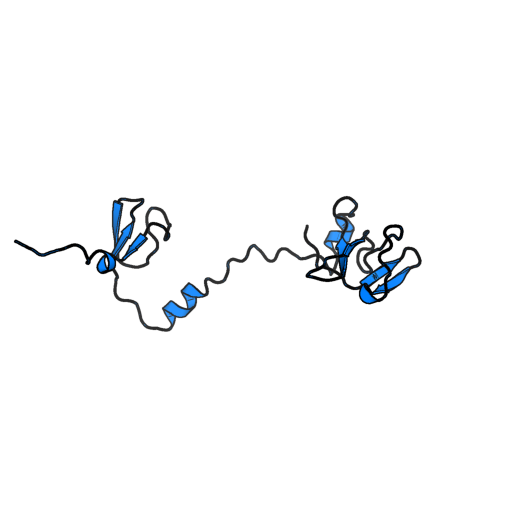 A C 1
ATOM 1017 O O . SER A 1 125 ? -38.445 -9.686 28.310 1.00 66.19 125 SER A O 1
ATOM 1019 N N . LEU A 1 126 ? -36.218 -9.466 28.282 1.00 57.44 126 LEU A N 1
ATOM 1020 C CA . LEU A 1 126 ? -35.967 -10.672 27.479 1.00 57.44 126 LEU A CA 1
ATOM 1021 C C . LEU A 1 126 ? -35.805 -11.936 28.339 1.00 57.44 126 LEU A C 1
ATOM 1023 O O . LEU A 1 126 ? -35.674 -13.030 27.790 1.00 57.44 126 LEU A O 1
ATOM 1027 N N . ARG A 1 127 ? -35.808 -11.815 29.675 1.00 57.44 127 ARG A N 1
ATOM 1028 C CA . ARG A 1 127 ? -35.778 -12.973 30.585 1.00 57.44 127 ARG A CA 1
ATOM 1029 C C . ARG A 1 127 ? -37.161 -13.602 30.787 1.00 57.44 127 ARG A C 1
ATOM 1031 O O . ARG A 1 127 ? -37.231 -14.747 31.231 1.00 57.44 127 ARG A O 1
ATOM 1038 N N . ASP A 1 128 ? -38.242 -12.926 30.398 1.00 52.75 128 ASP A N 1
ATOM 1039 C CA . ASP A 1 128 ? -39.603 -13.462 30.480 1.00 52.75 128 ASP A CA 1
ATOM 1040 C C . ASP A 1 128 ? -39.961 -14.338 29.270 1.00 52.75 128 ASP A C 1
ATOM 1042 O O . ASP A 1 128 ? -40.745 -13.970 28.400 1.00 52.75 128 ASP A O 1
ATOM 1046 N N . CYS A 1 129 ? -39.395 -15.545 29.247 1.00 48.03 129 CYS A N 1
ATOM 1047 C CA . CYS A 1 129 ? -40.012 -16.736 28.651 1.00 48.03 129 CYS A CA 1
ATOM 1048 C C . CYS A 1 129 ? -39.520 -18.006 29.363 1.00 48.03 129 CYS A C 1
ATOM 1050 O O . CYS A 1 129 ? -39.076 -18.970 28.746 1.00 48.03 129 CYS A O 1
ATOM 1052 N N . SER A 1 130 ? -39.621 -18.027 30.690 1.00 47.97 130 SER A N 1
ATOM 1053 C CA . SER A 1 130 ? -39.668 -19.283 31.445 1.00 47.97 130 SER A CA 1
ATOM 1054 C C . SER A 1 130 ? -40.401 -19.073 32.766 1.00 47.97 130 SER A C 1
ATOM 1056 O O . SER A 1 130 ? -39.800 -19.055 33.836 1.00 47.97 130 SER A O 1
ATOM 1058 N N . GLY A 1 131 ? -41.719 -18.899 32.673 1.00 46.62 131 GLY A N 1
ATOM 1059 C CA . GLY A 1 131 ? -42.613 -18.834 33.823 1.00 46.62 131 GLY A CA 1
ATOM 1060 C C . GLY A 1 131 ? -44.015 -19.339 33.487 1.00 46.62 131 GLY A C 1
ATOM 1061 O O . GLY A 1 131 ? -44.886 -18.549 33.148 1.00 46.62 131 GLY A O 1
ATOM 1062 N N . GLY A 1 132 ? -44.228 -20.652 33.636 1.00 42.25 132 GLY A N 1
ATOM 1063 C CA . GLY A 1 132 ? -45.549 -21.303 33.686 1.00 42.25 132 GLY A CA 1
ATOM 1064 C C . GLY A 1 132 ? -46.052 -21.812 32.329 1.00 42.25 132 GLY A C 1
ATOM 1065 O O . GLY A 1 132 ? -45.910 -21.147 31.318 1.00 42.25 132 GLY A O 1
ATOM 1066 N N . VAL A 1 133 ? -46.673 -22.985 32.206 1.00 42.22 133 VAL A N 1
ATOM 1067 C CA . VAL A 1 133 ? -47.559 -23.694 33.141 1.00 42.22 133 VAL A CA 1
ATOM 1068 C C . VAL A 1 133 ? -47.617 -25.168 32.725 1.00 42.22 133 VAL A C 1
ATOM 1070 O O . VAL A 1 133 ? -47.686 -25.434 31.530 1.00 42.22 133 VAL A O 1
ATOM 1073 N N . LEU A 1 134 ? -47.684 -26.105 33.679 1.00 38.94 134 LEU A N 1
ATOM 1074 C CA . LEU A 1 134 ? -48.747 -27.128 33.724 1.00 38.94 134 LEU A CA 1
ATOM 1075 C C . LEU A 1 134 ? -48.642 -28.004 34.984 1.00 38.94 134 LEU A C 1
ATOM 1077 O O . LEU A 1 134 ? -47.767 -28.853 35.067 1.00 38.94 134 LEU A O 1
ATOM 1081 N N . LYS A 1 135 ? -49.622 -27.770 35.873 1.00 39.16 135 LYS A N 1
ATOM 1082 C CA . LYS A 1 135 ? -50.243 -28.659 36.876 1.00 39.16 135 LYS A CA 1
ATOM 1083 C C . LYS A 1 135 ? -49.370 -29.358 37.916 1.00 39.16 135 LYS A C 1
ATOM 1085 O O . LYS A 1 135 ? -48.672 -30.328 37.566 1.00 39.16 135 LYS A O 1
#

Secondary structure (DSSP, 8-state):
-EEPPBSEEEETT--EEETTT----SSS-EE-TTT--EEEEEEETTTEEEEEE-TTS--HHHHHS-TTEE----S-----HHHHTTTTS-----EEEEETTTTEEEEESSS-TTT--STTEEEGGGS-S------